Protein AF-A0A9E3TZ65-F1 (afdb_monomer_lite)

Secondary structure (DSSP, 8-state):
--PPP---TTSPPP-TT--------SSHHHHHHHHTSHHHHHHHHHHGGG-S----------

Radius of gyration: 15.19 Å; chains: 1; bounding box: 31×22×39 Å

Structure (mmCIF, N/CA/C/O backbone):
data_AF-A0A9E3TZ65-F1
#
_entry.id   AF-A0A9E3TZ65-F1
#
loop_
_atom_site.group_PDB
_atom_site.id
_atom_site.type_symbol
_atom_site.label_atom_id
_atom_site.label_alt_id
_atom_site.label_comp_id
_atom_site.label_asym_id
_atom_site.label_entity_id
_atom_site.label_seq_id
_atom_site.pdbx_PDB_ins_code
_atom_site.Cartn_x
_atom_site.Cartn_y
_atom_site.Cartn_z
_atom_site.occupancy
_atom_site.B_iso_or_equiv
_atom_site.auth_seq_id
_atom_site.auth_comp_id
_atom_site.auth_asym_id
_atom_site.auth_atom_id
_atom_site.pdbx_PDB_model_num
ATOM 1 N N . THR A 1 1 ? -2.481 -8.711 11.232 1.00 84.06 1 THR A N 1
ATOM 2 C CA . THR A 1 1 ? -3.045 -8.149 12.479 1.00 84.06 1 THR A CA 1
ATOM 3 C C . THR A 1 1 ? -4.289 -7.363 12.116 1.00 84.06 1 THR A C 1
ATOM 5 O O . THR A 1 1 ? -4.470 -7.087 10.937 1.00 84.06 1 THR A O 1
ATOM 8 N N . VAL A 1 2 ? -5.163 -7.067 13.074 1.00 89.50 2 VAL A N 1
ATOM 9 C CA . VAL A 1 2 ? -6.362 -6.237 12.863 1.00 89.50 2 VAL A CA 1
ATOM 10 C C . VAL A 1 2 ? -6.319 -5.060 13.829 1.00 89.50 2 VAL A C 1
ATOM 12 O O . VAL A 1 2 ? -5.657 -5.162 14.866 1.00 89.50 2 VAL A O 1
ATOM 15 N N . ASP A 1 3 ? -6.983 -3.959 13.478 1.00 91.50 3 ASP A N 1
ATOM 16 C CA . ASP A 1 3 ? -7.134 -2.812 14.375 1.00 91.50 3 ASP A CA 1
ATOM 17 C C . ASP A 1 3 ? -7.784 -3.294 15.690 1.00 91.50 3 ASP A C 1
ATOM 19 O O . ASP A 1 3 ? -8.750 -4.057 15.670 1.00 91.50 3 ASP A O 1
ATOM 23 N N . PHE A 1 4 ? -7.222 -2.897 16.836 1.00 90.94 4 PHE A N 1
ATOM 24 C CA . PHE A 1 4 ? -7.794 -3.197 18.151 1.00 90.94 4 PHE A CA 1
ATOM 25 C C . PHE A 1 4 ? -8.577 -1.973 18.653 1.00 90.94 4 PHE A C 1
ATOM 27 O O . PHE A 1 4 ? -8.027 -0.867 18.581 1.00 90.94 4 PHE A O 1
ATOM 34 N N . PRO A 1 5 ? -9.808 -2.138 19.174 1.00 91.12 5 PRO A N 1
ATOM 35 C CA . PRO A 1 5 ? -10.582 -1.040 19.747 1.00 91.12 5 PRO A CA 1
ATOM 36 C C . PRO A 1 5 ? -9.818 -0.366 20.885 1.00 91.12 5 PRO A C 1
ATOM 38 O O . PRO A 1 5 ? -9.438 -1.017 21.861 1.00 91.12 5 PRO A O 1
ATOM 41 N N . THR A 1 6 ? -9.638 0.953 20.808 1.00 92.69 6 THR A N 1
ATOM 42 C CA . THR A 1 6 ? -9.097 1.739 21.923 1.00 92.69 6 THR A CA 1
ATOM 43 C C . THR A 1 6 ? -9.859 3.044 22.112 1.00 92.69 6 THR A C 1
ATOM 45 O O . THR A 1 6 ? -10.552 3.522 21.220 1.00 92.69 6 THR A O 1
ATOM 48 N N . ASN A 1 7 ? -9.683 3.650 23.286 1.00 93.88 7 ASN A N 1
ATOM 49 C CA . ASN A 1 7 ? -10.174 4.995 23.585 1.00 93.88 7 ASN A CA 1
ATOM 50 C C . ASN A 1 7 ? -9.111 6.079 23.309 1.00 93.88 7 ASN A C 1
ATOM 52 O O . ASN A 1 7 ? -9.205 7.177 23.855 1.00 93.88 7 ASN A O 1
ATOM 56 N N . ILE A 1 8 ? -8.058 5.775 22.539 1.00 96.56 8 ILE A N 1
ATOM 57 C CA . ILE A 1 8 ? -6.965 6.715 22.262 1.00 96.56 8 ILE A CA 1
ATOM 58 C C . ILE A 1 8 ? -7.420 7.689 21.163 1.00 96.56 8 ILE A C 1
ATOM 60 O O . ILE A 1 8 ? -7.615 7.247 20.033 1.00 96.56 8 ILE A O 1
ATOM 64 N N . PRO A 1 9 ? -7.512 9.011 21.419 1.00 93.75 9 PRO A N 1
ATOM 65 C CA . PRO A 1 9 ? -8.036 9.960 20.427 1.00 93.75 9 PRO A CA 1
ATOM 66 C C . PRO A 1 9 ? -7.209 10.060 19.140 1.00 93.75 9 PRO A C 1
ATOM 68 O O . PRO A 1 9 ? -7.725 10.452 18.100 1.00 93.75 9 PRO A O 1
ATOM 71 N N . ALA A 1 10 ? -5.914 9.740 19.215 1.00 96.00 10 ALA A N 1
ATOM 72 C CA . ALA A 1 10 ? -5.007 9.761 18.072 1.00 96.00 10 ALA A CA 1
ATOM 73 C C . ALA A 1 10 ? -5.122 8.516 17.173 1.00 96.00 10 ALA A C 1
ATOM 75 O O . ALA A 1 10 ? -4.621 8.542 16.050 1.00 96.00 10 ALA A O 1
ATOM 76 N N . GLN A 1 11 ? -5.742 7.427 17.646 1.00 94.31 11 GLN A N 1
ATOM 77 C CA . GLN A 1 11 ? -5.966 6.251 16.811 1.00 94.31 11 GLN A CA 1
ATOM 78 C C . GLN A 1 11 ? -7.146 6.533 15.869 1.00 94.31 11 GLN A C 1
ATOM 80 O O . GLN A 1 11 ? -8.210 6.942 16.338 1.00 94.31 11 GLN A O 1
ATOM 85 N N . PRO A 1 12 ? -6.996 6.316 14.550 1.00 89.38 12 PRO A N 1
ATOM 86 C CA . PRO A 1 12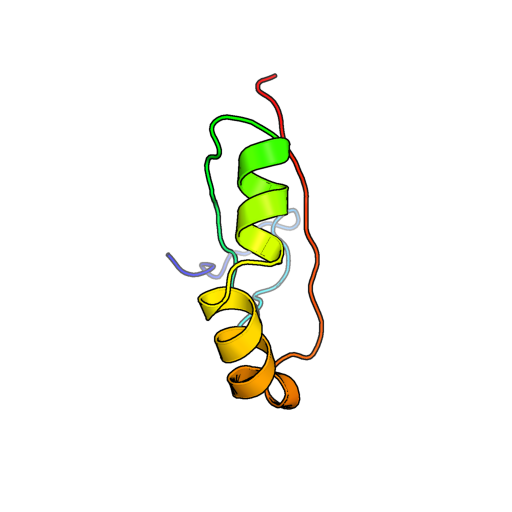 ? -8.129 6.379 13.638 1.00 89.38 12 PRO A CA 1
ATOM 87 C C . PRO A 1 12 ? -9.231 5.399 14.054 1.00 89.38 12 PRO A C 1
ATOM 89 O O . PRO A 1 12 ? -8.949 4.361 14.653 1.00 89.38 12 PRO A O 1
ATOM 92 N N . ALA A 1 13 ? -10.479 5.708 13.696 1.00 88.50 13 ALA A N 1
ATOM 93 C CA . ALA A 1 13 ? -11.593 4.783 13.887 1.00 88.50 13 ALA A CA 1
ATOM 94 C C . ALA A 1 13 ? -11.292 3.413 13.255 1.00 88.50 13 ALA A C 1
ATOM 96 O O . ALA A 1 13 ? -10.520 3.323 12.298 1.00 88.50 13 ALA A O 1
ATOM 97 N N . GLU A 1 14 ? -11.918 2.357 13.777 1.00 89.56 14 GLU A N 1
ATOM 98 C CA . GLU A 1 14 ? -11.817 1.022 13.188 1.00 89.56 14 GLU A CA 1
ATOM 99 C C . GLU A 1 14 ? -12.240 1.037 11.716 1.00 89.56 14 GLU A C 1
ATOM 101 O O . GLU A 1 14 ? -13.236 1.659 11.338 1.00 89.56 14 GLU A O 1
ATOM 106 N N . ARG A 1 15 ? -11.468 0.339 10.879 1.00 92.69 15 ARG A N 1
ATOM 107 C CA . ARG A 1 15 ? -11.679 0.277 9.429 1.00 92.69 15 ARG A CA 1
ATOM 108 C C . ARG A 1 15 ? -11.895 -1.177 8.996 1.00 92.69 15 ARG A C 1
ATOM 110 O O . ARG A 1 15 ? -10.961 -1.797 8.489 1.00 92.69 15 ARG A O 1
ATOM 117 N N . PRO A 1 16 ? -13.099 -1.739 9.202 1.00 92.00 16 PRO A N 1
ATOM 118 C CA . PRO A 1 16 ? -13.361 -3.160 8.955 1.00 92.00 16 PRO A CA 1
ATOM 119 C C . PRO A 1 16 ? -13.208 -3.563 7.480 1.00 92.00 16 PRO A C 1
ATOM 121 O O . PRO A 1 16 ? -12.841 -4.699 7.198 1.00 92.00 16 PRO A O 1
ATOM 124 N N . ASP A 1 17 ? -13.413 -2.622 6.554 1.00 95.12 17 ASP A N 1
ATOM 125 C CA . ASP A 1 17 ? -13.361 -2.8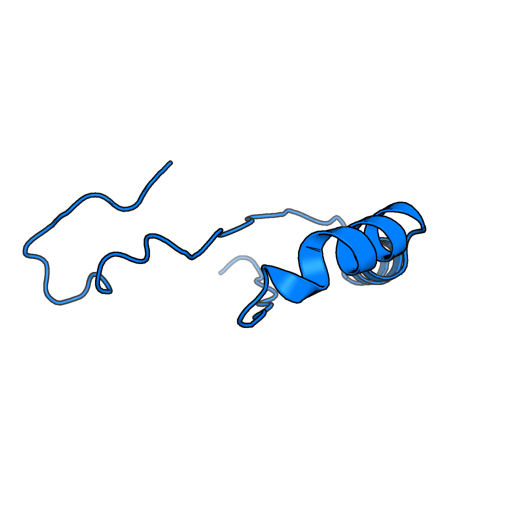55 5.104 1.00 95.12 17 ASP A CA 1
ATOM 126 C C . ASP A 1 17 ? -12.052 -2.365 4.459 1.00 95.12 17 ASP A C 1
ATOM 128 O O . ASP A 1 17 ? -11.981 -2.147 3.248 1.00 95.12 17 ASP A O 1
ATOM 132 N N . VAL A 1 18 ? -10.998 -2.154 5.258 1.00 95.25 18 VAL A N 1
ATOM 133 C CA . VAL A 1 18 ? -9.688 -1.714 4.762 1.00 95.25 18 VAL A CA 1
ATOM 134 C C . VAL A 1 18 ? -8.653 -2.808 4.960 1.00 95.25 18 VAL A C 1
ATOM 136 O O . VAL A 1 18 ? -8.340 -3.213 6.077 1.00 95.25 18 VAL A O 1
ATOM 139 N N . VAL A 1 19 ? -8.040 -3.224 3.855 1.00 95.19 19 VAL A N 1
ATOM 140 C CA . VAL A 1 19 ? -6.858 -4.086 3.872 1.00 95.19 19 VAL A CA 1
ATOM 141 C C . VAL A 1 19 ? -5.622 -3.211 3.707 1.00 95.19 19 VAL A C 1
ATOM 143 O O . VAL A 1 19 ? -5.482 -2.508 2.709 1.00 95.19 19 VAL A O 1
ATOM 146 N N . THR A 1 20 ? -4.714 -3.263 4.683 1.00 95.44 20 THR A N 1
ATOM 147 C CA . THR A 1 20 ? -3.404 -2.606 4.588 1.00 95.44 20 THR A CA 1
ATOM 148 C C . THR A 1 20 ? -2.354 -3.634 4.200 1.00 95.44 20 THR A C 1
ATOM 150 O O . THR A 1 20 ? -2.175 -4.631 4.900 1.00 95.44 20 THR A O 1
ATOM 153 N N . VAL A 1 21 ? -1.646 -3.377 3.103 1.00 96.50 21 VAL A N 1
ATOM 154 C CA . VAL A 1 21 ? -0.512 -4.191 2.665 1.00 96.50 21 VAL A CA 1
ATOM 155 C C . VAL A 1 21 ? 0.763 -3.399 2.926 1.00 96.50 21 VAL A C 1
ATOM 157 O O . VAL A 1 21 ? 0.875 -2.247 2.513 1.00 96.50 21 VAL A O 1
ATOM 160 N N . VAL A 1 22 ? 1.698 -4.000 3.661 1.00 96.81 22 VAL A N 1
ATOM 161 C CA . VAL A 1 22 ? 3.019 -3.423 3.928 1.00 96.81 22 VAL A CA 1
ATOM 162 C C . VAL A 1 22 ? 4.035 -4.260 3.179 1.00 96.81 22 VAL A C 1
ATOM 164 O O . VAL A 1 22 ? 4.187 -5.451 3.444 1.00 96.81 22 VAL A O 1
ATOM 167 N N . GLU A 1 23 ? 4.714 -3.628 2.235 1.00 97.56 23 GLU A N 1
ATOM 168 C CA . GLU A 1 23 ? 5.625 -4.291 1.313 1.00 97.56 23 GLU A CA 1
ATOM 169 C C . GLU A 1 23 ? 7.007 -3.655 1.407 1.00 97.56 23 GLU A C 1
ATOM 171 O O . GLU A 1 23 ? 7.152 -2.477 1.738 1.00 97.56 23 GLU A O 1
ATOM 176 N N . LYS A 1 24 ? 8.034 -4.443 1.095 1.00 97.81 24 LYS A N 1
ATOM 177 C CA . LYS A 1 24 ? 9.398 -3.954 0.927 1.00 97.81 24 LYS A CA 1
ATOM 178 C C . LYS A 1 24 ? 9.871 -4.350 -0.459 1.00 97.81 24 LYS A C 1
ATOM 180 O O . LYS A 1 24 ? 9.908 -5.533 -0.782 1.00 97.81 24 LYS A O 1
ATOM 185 N N . TRP A 1 25 ? 10.261 -3.350 -1.232 1.00 98.25 25 TRP A N 1
ATOM 186 C CA . TRP A 1 25 ? 10.786 -3.510 -2.579 1.00 98.25 25 TRP A CA 1
ATOM 187 C C . TRP A 1 25 ? 12.257 -3.117 -2.609 1.00 98.25 25 TRP A C 1
ATOM 189 O O . TRP A 1 25 ? 12.697 -2.276 -1.827 1.00 98.25 25 TRP A O 1
ATOM 199 N N . GLU A 1 26 ? 13.023 -3.754 -3.491 1.00 98.00 26 GLU A N 1
ATOM 200 C CA . GLU A 1 26 ? 14.445 -3.447 -3.667 1.00 98.00 26 GLU A CA 1
ATOM 201 C C . GLU A 1 26 ? 14.654 -2.048 -4.264 1.00 98.00 26 GLU A C 1
ATOM 203 O O . GLU A 1 26 ? 15.547 -1.321 -3.838 1.00 98.00 26 GLU A O 1
ATOM 208 N N . SER A 1 27 ? 13.800 -1.645 -5.208 1.00 97.81 27 SER A N 1
ATOM 2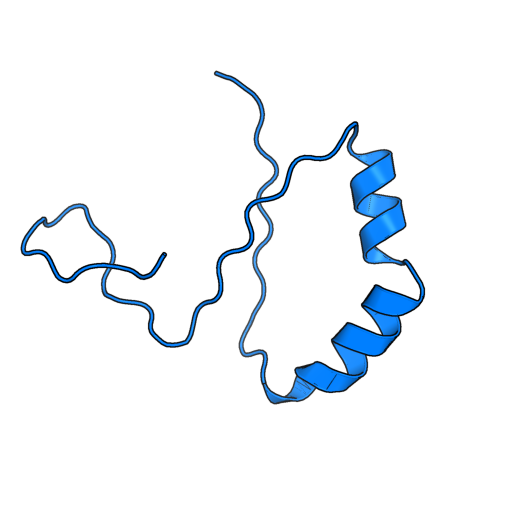09 C CA . SER A 1 27 ? 13.776 -0.299 -5.784 1.00 97.81 27 SER A CA 1
ATOM 210 C C . SER A 1 27 ? 12.371 0.069 -6.266 1.00 97.81 27 SER A C 1
ATOM 212 O O . SER A 1 27 ? 11.479 -0.784 -6.323 1.00 97.81 27 SER A O 1
ATOM 214 N N . LEU A 1 28 ? 12.185 1.335 -6.651 1.00 97.69 28 LEU A N 1
ATOM 215 C CA . LEU A 1 28 ? 10.945 1.800 -7.271 1.00 97.69 28 LEU A CA 1
ATOM 216 C C . LEU A 1 28 ? 10.645 1.047 -8.578 1.00 97.69 28 LEU A C 1
ATOM 218 O O . LEU A 1 28 ? 9.519 0.595 -8.758 1.00 97.69 28 LEU A O 1
ATOM 222 N N . ASP A 1 29 ? 11.654 0.808 -9.422 1.00 98.50 29 ASP A N 1
ATOM 223 C CA . ASP A 1 29 ? 11.500 0.063 -10.682 1.00 98.50 29 ASP A CA 1
ATOM 224 C C . ASP A 1 29 ? 10.907 -1.339 -10.466 1.00 98.50 29 ASP A C 1
ATOM 226 O O . ASP A 1 29 ? 10.070 -1.799 -11.245 1.00 98.50 29 ASP A O 1
ATOM 230 N N . HIS A 1 30 ? 11.297 -2.024 -9.382 1.00 98.69 30 HIS A N 1
ATOM 231 C CA . HIS A 1 30 ? 10.740 -3.335 -9.040 1.00 98.69 30 HIS A CA 1
ATOM 232 C C . HIS A 1 30 ? 9.252 -3.250 -8.666 1.00 98.69 30 HIS A C 1
ATOM 234 O O . HIS A 1 30 ? 8.469 -4.108 -9.081 1.00 98.69 30 HIS A O 1
ATOM 240 N N . LEU A 1 31 ? 8.848 -2.211 -7.924 1.00 98.25 31 LEU A N 1
ATOM 241 C CA . LEU A 1 31 ? 7.440 -1.960 -7.606 1.00 98.25 31 LEU A CA 1
ATOM 242 C C . LEU A 1 31 ? 6.641 -1.619 -8.873 1.00 98.25 31 LEU A C 1
ATOM 244 O O . LEU A 1 31 ? 5.564 -2.173 -9.089 1.00 98.25 31 LEU A O 1
ATOM 248 N N . GLU A 1 32 ? 7.158 -0.754 -9.743 1.00 98.19 32 GLU A N 1
ATOM 249 C CA . GLU A 1 32 ? 6.485 -0.392 -10.995 1.00 98.19 32 GLU A CA 1
ATOM 250 C C . GLU A 1 32 ? 6.297 -1.606 -11.913 1.00 98.19 32 GLU A C 1
ATOM 252 O O . GLU A 1 32 ? 5.193 -1.834 -12.419 1.00 98.19 32 GLU A O 1
ATOM 257 N N . ALA A 1 33 ? 7.330 -2.444 -12.050 1.00 98.69 33 ALA A N 1
ATOM 258 C CA . ALA A 1 33 ? 7.245 -3.703 -12.786 1.00 98.69 33 ALA A CA 1
ATOM 259 C C . ALA A 1 33 ? 6.191 -4.648 -12.185 1.00 98.69 33 ALA A C 1
ATOM 261 O O . ALA A 1 33 ? 5.422 -5.276 -12.920 1.00 98.69 33 ALA A O 1
ATOM 262 N N . HIS A 1 34 ? 6.101 -4.722 -10.853 1.00 98.38 34 HIS A N 1
ATOM 263 C CA . HIS A 1 34 ? 5.070 -5.499 -10.172 1.00 98.38 34 HIS A CA 1
ATOM 264 C C . HIS A 1 34 ? 3.655 -4.969 -10.457 1.00 98.38 34 HIS A C 1
ATOM 266 O O . HIS A 1 34 ? 2.766 -5.756 -10.789 1.00 98.38 34 HIS A O 1
ATOM 272 N N . LEU A 1 35 ? 3.440 -3.648 -10.425 1.00 97.56 35 LEU A N 1
ATOM 273 C CA . LEU A 1 35 ? 2.127 -3.022 -10.645 1.00 97.56 35 LEU A CA 1
ATOM 274 C C . LEU A 1 35 ? 1.526 -3.289 -12.036 1.00 97.56 35 LEU A C 1
ATOM 276 O O . LEU A 1 35 ? 0.311 -3.120 -12.206 1.00 97.56 35 LEU A O 1
ATOM 280 N N . ILE A 1 36 ? 2.336 -3.701 -13.012 1.00 97.94 36 ILE A N 1
ATOM 281 C CA . ILE A 1 36 ? 1.892 -4.097 -14.358 1.00 97.94 36 ILE A CA 1
ATOM 282 C C . ILE A 1 36 ? 2.101 -5.590 -14.656 1.00 97.94 36 ILE A C 1
ATOM 284 O O . ILE A 1 36 ? 1.819 -6.037 -15.769 1.00 97.94 36 ILE A O 1
ATOM 288 N N . ALA A 1 37 ? 2.562 -6.381 -13.683 1.00 98.50 37 ALA A N 1
ATOM 289 C CA . ALA A 1 37 ? 2.788 -7.809 -13.865 1.00 98.50 37 ALA A CA 1
ATOM 290 C C . ALA A 1 37 ? 1.479 -8.550 -14.222 1.00 98.50 37 ALA A C 1
ATOM 292 O O . ALA A 1 37 ? 0.404 -8.182 -13.731 1.00 98.50 37 ALA A O 1
ATOM 293 N N . PRO A 1 38 ? 1.535 -9.650 -15.003 1.00 98.62 38 PRO A N 1
ATOM 294 C CA . PRO A 1 38 ? 0.336 -10.366 -15.453 1.00 98.62 38 PRO A CA 1
ATOM 295 C C . PRO A 1 38 ? -0.623 -10.776 -14.326 1.00 98.62 38 PRO A C 1
ATOM 297 O O . PRO A 1 38 ? -1.842 -10.696 -14.481 1.00 98.62 38 PRO A O 1
ATOM 300 N N . HIS A 1 39 ? -0.091 -11.166 -13.162 1.00 98.44 39 HIS A N 1
ATOM 301 C CA . HIS A 1 39 ? -0.922 -11.535 -12.017 1.00 98.44 39 HIS A CA 1
ATOM 302 C C . HIS A 1 39 ? -1.640 -10.327 -11.396 1.00 98.44 39 HIS A C 1
ATOM 304 O O . HIS A 1 39 ? -2.782 -10.479 -10.973 1.00 98.44 39 HIS A O 1
ATOM 310 N N . MET A 1 40 ? -1.037 -9.131 -11.393 1.00 97.94 40 MET A N 1
ATOM 311 C CA . MET A 1 40 ? -1.688 -7.915 -10.893 1.00 97.94 40 MET A CA 1
ATOM 312 C C . MET A 1 40 ? -2.823 -7.464 -11.810 1.00 97.94 40 MET A C 1
ATOM 314 O O . MET A 1 40 ? -3.864 -7.021 -11.324 1.00 97.94 40 MET A O 1
ATOM 318 N N . LEU A 1 41 ? -2.679 -7.647 -13.125 1.00 97.69 41 LEU A N 1
ATOM 319 C CA . LEU A 1 41 ? -3.761 -7.399 -14.082 1.00 97.69 41 LEU A CA 1
ATOM 320 C C . LEU A 1 41 ? -4.937 -8.365 -13.863 1.00 97.69 41 LEU A C 1
ATOM 322 O O . LEU A 1 41 ? -6.085 -7.929 -13.754 1.00 97.69 41 LEU A O 1
ATOM 326 N N . ALA A 1 42 ? -4.652 -9.664 -13.721 1.00 98.31 42 ALA A N 1
ATOM 327 C CA . ALA A 1 42 ? -5.668 -10.673 -13.418 1.00 98.31 42 ALA A CA 1
ATOM 328 C C . ALA A 1 42 ? -6.341 -10.433 -12.052 1.00 98.31 42 ALA A C 1
ATOM 330 O O . ALA A 1 42 ? -7.560 -10.558 -11.925 1.00 98.31 42 ALA A O 1
ATOM 331 N N . TYR A 1 43 ? -5.564 -10.050 -11.037 1.00 97.38 43 TYR A N 1
ATOM 332 C CA . TYR A 1 43 ? -6.063 -9.683 -9.714 1.00 97.38 43 TYR A CA 1
ATOM 333 C C . TYR A 1 43 ? -7.025 -8.493 -9.786 1.00 97.38 43 TYR A C 1
ATOM 335 O O . TYR A 1 43 ? -8.162 -8.619 -9.332 1.00 97.38 43 TYR A O 1
ATOM 343 N N . ARG A 1 44 ? -6.620 -7.381 -10.421 1.00 96.56 44 ARG A N 1
ATOM 344 C CA . ARG A 1 44 ? -7.448 -6.167 -10.559 1.00 96.56 44 ARG A CA 1
ATOM 345 C C . ARG A 1 44 ? -8.794 -6.458 -11.214 1.00 96.56 44 ARG A C 1
ATOM 347 O O . ARG A 1 44 ? -9.810 -5.956 -10.745 1.00 96.56 44 ARG A O 1
ATOM 354 N N . ALA A 1 45 ? -8.818 -7.297 -12.249 1.00 97.38 45 ALA A N 1
ATOM 355 C CA . ALA A 1 45 ? -10.064 -7.705 -12.893 1.00 97.38 45 ALA A CA 1
ATOM 356 C C . ALA A 1 45 ? -10.990 -8.483 -11.939 1.00 97.38 45 ALA A C 1
ATOM 358 O O . ALA A 1 45 ? -12.197 -8.260 -11.941 1.00 97.38 45 ALA A O 1
ATOM 359 N N . ARG A 1 46 ? -10.433 -9.367 -11.100 1.00 98.12 46 ARG A N 1
ATOM 360 C CA . ARG A 1 46 ? -11.206 -10.198 -10.163 1.00 98.12 46 ARG A CA 1
ATOM 361 C C . ARG A 1 46 ? -11.783 -9.425 -8.983 1.00 98.12 46 ARG A C 1
ATOM 363 O O . ARG A 1 46 ? -12.855 -9.788 -8.511 1.00 98.12 46 ARG A O 1
ATOM 370 N N . VAL A 1 47 ? -11.073 -8.413 -8.486 1.00 97.19 47 VAL A N 1
ATOM 371 C CA . VAL A 1 47 ? -11.480 -7.684 -7.271 1.00 97.19 47 VAL A CA 1
ATOM 372 C C . VAL A 1 47 ? -12.185 -6.363 -7.553 1.00 97.19 47 VAL A C 1
ATOM 374 O O . VAL A 1 47 ? -12.641 -5.731 -6.612 1.00 97.19 47 VAL A O 1
ATOM 377 N N . LYS A 1 48 ? -12.292 -5.940 -8.820 1.00 96.19 48 LYS A N 1
ATOM 378 C CA . LYS A 1 48 ? -12.797 -4.616 -9.217 1.00 96.19 48 LYS A CA 1
ATOM 379 C C . LYS A 1 48 ? -14.068 -4.187 -8.474 1.00 96.19 48 LYS A C 1
A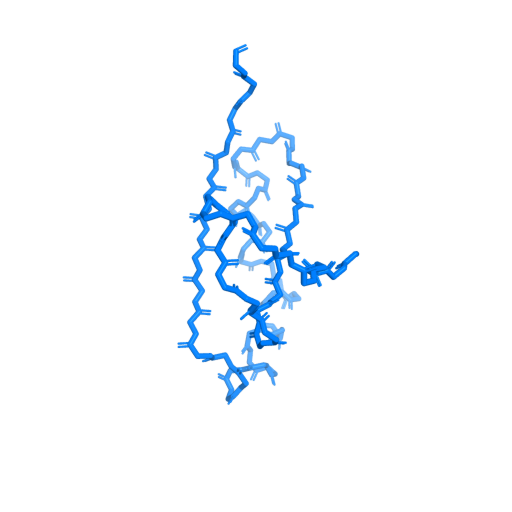TOM 381 O O . LYS A 1 48 ? -14.105 -3.088 -7.942 1.00 96.19 48 LYS A O 1
ATOM 386 N N . GLU A 1 49 ? -15.068 -5.062 -8.403 1.00 97.44 49 GLU A N 1
ATOM 387 C CA . GLU A 1 49 ? -16.368 -4.754 -7.784 1.00 97.44 49 GLU A CA 1
ATOM 388 C C . GLU A 1 49 ? -16.336 -4.762 -6.241 1.00 97.44 49 GLU A C 1
ATOM 390 O O . GLU A 1 49 ? -17.296 -4.349 -5.602 1.00 97.44 49 GLU A O 1
ATOM 395 N N . MET A 1 50 ? -15.243 -5.230 -5.628 1.00 97.06 50 MET A N 1
ATOM 396 C CA . MET A 1 50 ? -15.033 -5.224 -4.172 1.00 97.06 50 MET A CA 1
ATOM 397 C C . MET A 1 50 ? -14.285 -3.970 -3.697 1.00 97.06 50 MET A C 1
ATOM 399 O O . MET A 1 50 ? -14.272 -3.676 -2.505 1.00 97.06 50 MET A O 1
ATOM 403 N N . ILE A 1 51 ? -13.615 -3.250 -4.604 1.00 96.62 51 ILE A N 1
ATOM 404 C CA . ILE A 1 51 ? -12.712 -2.153 -4.250 1.00 96.62 51 ILE A CA 1
ATOM 405 C C . ILE A 1 51 ? -13.458 -0.821 -4.296 1.00 96.62 51 ILE A C 1
ATOM 407 O O . ILE A 1 51 ? -13.784 -0.314 -5.366 1.00 96.62 51 ILE A O 1
ATOM 411 N N . ALA A 1 52 ? -13.651 -0.212 -3.125 1.00 97.00 52 ALA A N 1
ATOM 412 C CA . ALA A 1 52 ? -14.164 1.154 -3.018 1.00 97.00 52 ALA A CA 1
ATOM 413 C C . ALA A 1 52 ? -13.103 2.219 -3.367 1.00 97.00 52 ALA A C 1
ATOM 415 O O . ALA A 1 52 ? -13.436 3.294 -3.859 1.00 97.00 52 ALA A O 1
ATOM 416 N N . GLY A 1 53 ? -11.819 1.932 -3.128 1.00 96.12 53 GLY A N 1
ATOM 417 C CA . GLY A 1 53 ? -10.707 2.839 -3.413 1.00 96.12 53 GLY A CA 1
ATOM 418 C C . GLY A 1 53 ? -9.347 2.228 -3.076 1.00 96.12 53 GLY A C 1
ATOM 419 O O . GLY A 1 53 ? -9.268 1.220 -2.377 1.00 96.12 53 GLY A O 1
ATOM 420 N N . VAL A 1 54 ? -8.271 2.836 -3.587 1.00 96.31 54 VAL A N 1
ATOM 421 C CA . VAL A 1 54 ? -6.880 2.420 -3.337 1.00 96.31 54 VAL A CA 1
ATOM 422 C C . VAL A 1 54 ? -6.017 3.654 -3.085 1.00 96.31 54 VAL A C 1
ATOM 424 O O . VAL A 1 54 ? -6.106 4.632 -3.824 1.00 96.31 54 VAL A O 1
ATOM 427 N N . SER A 1 55 ? -5.150 3.590 -2.075 1.00 97.06 55 SER A N 1
ATOM 428 C CA . SER A 1 55 ? -4.108 4.585 -1.803 1.00 97.06 55 SER A CA 1
ATOM 429 C C . SER A 1 55 ? -2.751 3.897 -1.673 1.00 97.06 55 SER A C 1
ATOM 431 O O . SER A 1 55 ? -2.655 2.889 -0.976 1.00 97.06 55 SER A O 1
ATOM 433 N N . ILE A 1 56 ? -1.712 4.454 -2.297 1.00 97.44 56 ILE A N 1
ATOM 434 C CA . ILE A 1 56 ? -0.332 3.950 -2.225 1.00 97.44 56 ILE A CA 1
ATOM 435 C C . ILE A 1 56 ? 0.551 5.048 -1.631 1.00 97.44 56 ILE A C 1
ATOM 437 O O . ILE A 1 56 ? 0.452 6.202 -2.041 1.00 97.44 56 ILE A O 1
ATOM 441 N N . GLN A 1 57 ? 1.400 4.682 -0.671 1.00 97.88 57 GLN A N 1
ATOM 442 C CA . GLN A 1 57 ? 2.405 5.557 -0.069 1.00 97.88 57 GLN A CA 1
ATOM 443 C C . GLN A 1 57 ? 3.766 4.863 -0.156 1.00 97.88 57 GLN A C 1
ATOM 445 O O . GLN A 1 57 ? 3.892 3.716 0.272 1.00 97.88 57 GLN A O 1
ATOM 450 N N . VAL A 1 58 ? 4.767 5.545 -0.715 1.00 97.44 58 VAL A N 1
ATOM 451 C CA . VAL A 1 58 ? 6.153 5.057 -0.775 1.00 97.44 58 VAL A CA 1
ATOM 452 C C . VAL A 1 58 ? 6.930 5.723 0.354 1.00 97.44 58 VAL A C 1
ATOM 454 O O . VAL A 1 58 ? 6.897 6.944 0.485 1.00 97.44 58 VAL A O 1
ATOM 457 N N . LEU A 1 59 ? 7.579 4.913 1.189 1.00 97.81 59 LEU A N 1
ATOM 458 C CA . LEU A 1 59 ? 8.270 5.355 2.399 1.00 97.81 59 LEU A CA 1
ATOM 459 C C . LEU A 1 59 ? 9.768 5.061 2.285 1.00 97.81 59 LEU A C 1
ATOM 461 O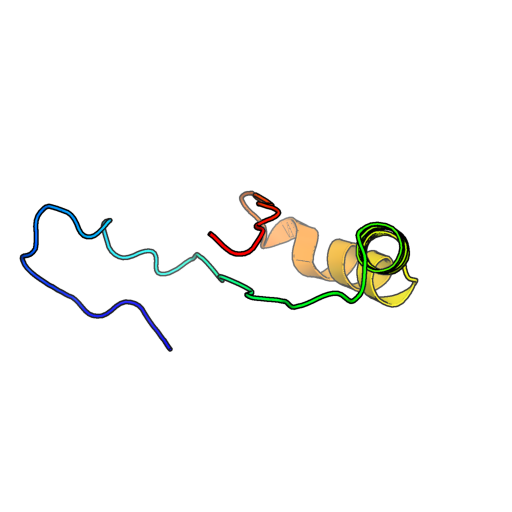 O 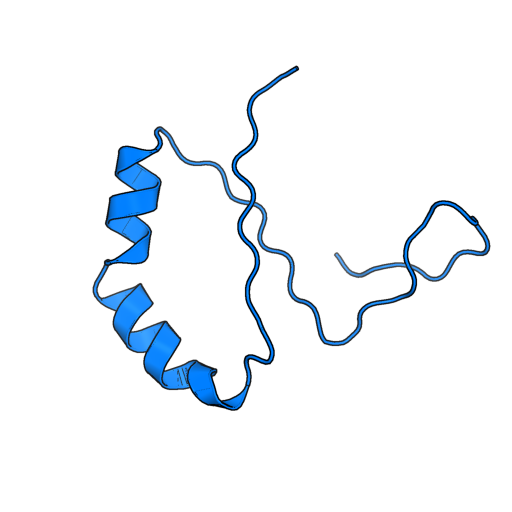. LEU A 1 59 ? 10.158 4.045 1.709 1.00 97.81 59 LEU A O 1
ATOM 465 N N . GLU A 1 60 ? 10.587 5.905 2.902 1.00 95.69 60 GLU A N 1
ATOM 466 C CA . GLU A 1 60 ? 12.018 5.677 3.105 1.00 95.69 60 GLU A CA 1
ATOM 467 C C . GLU A 1 60 ? 12.350 5.658 4.609 1.00 95.69 60 GLU A C 1
ATOM 469 O O . GLU A 1 60 ? 11.552 6.145 5.418 1.00 95.69 60 GLU A O 1
ATOM 474 N N . PRO A 1 61 ? 13.476 5.047 5.022 1.00 92.12 61 PRO A N 1
ATOM 475 C CA . PRO A 1 61 ? 13.951 5.146 6.400 1.00 92.12 61 PRO A CA 1
ATOM 476 C C . PRO A 1 61 ? 14.136 6.608 6.834 1.00 92.12 61 PRO A C 1
ATOM 478 O O . PRO A 1 61 ? 14.530 7.440 6.023 1.00 92.12 61 PRO A O 1
ATOM 481 N N . ALA A 1 62 ? 13.858 6.890 8.110 1.00 82.81 62 ALA A N 1
ATOM 482 C CA . ALA A 1 62 ? 14.016 8.217 8.713 1.00 82.81 62 ALA A CA 1
ATOM 483 C C . ALA A 1 62 ? 15.483 8.629 8.905 1.00 82.81 62 ALA A C 1
ATOM 485 O O . ALA A 1 62 ? 16.332 7.724 9.095 1.00 82.81 62 ALA A O 1
#

pLDDT: mean 95.57, std 3.47, range [82.81, 98.69]

Foldseek 3Di:
DADDDDPDPPDDDGDPLDDDDDDDDPDPVRVVCVCPDPVVVVVCVVCVVSDPDDDDDDDDDD

Sequence (62 aa):
TVDFPTNIPAQPAERPDVVTVVEKWESLDHLEAHLIAPHMLAYRARVKEMIAGVSIQVLEPA